Protein AF-A0A7C3G3E4-F1 (afdb_monomer_lite)

Foldseek 3Di:
DQQQLVVQLVVCVVPPVVCSNLSSLLRVLLVCLLAAVPLPVSLVVSCVPPNPVCSVVSSVSSLVSSLVSFLHYPFQQDFAQDGSDPQWDWDGGGGSVPIDTDGDPVVVVVVVVVVVVVVVVVD

Sequence (123 aa):
FYIGATSGNFFGSIIAPEHIPLFAALGFVSVVAATTNTPIASTIMAVELFGIDIAHYAALAAVISFLISGHRSIFSSQILAMRKSEMLSVKIGEEVEHINISLEEHEMDKIEKFRRKLHKKKK

Secondary structure (DSSP, 8-state):
-HHHHHHHHHHHHHH-GGGHHHHHHHHHHHHHHHHHT-HHHHHHHHHHHH-GGGHHHHHHHHHHHHHHHTT--S-TTPBP---S-TTEE--TTSBGGG---EE-HHHHHHHHHHHHHHHHT--

Radius of gyration: 18.12 Å; chains: 1; bounding box: 40×30×50 Å

pLDDT: mean 92.23, std 8.98, range [51.22, 98.56]

Organism: NCBI:txid202747

Structure (mmCIF, N/CA/C/O backbone):
data_AF-A0A7C3G3E4-F1
#
_entry.id   AF-A0A7C3G3E4-F1
#
loop_
_atom_site.group_PDB
_atom_site.id
_atom_site.type_symbol
_atom_site.label_atom_id
_atom_site.label_alt_id
_atom_site.label_comp_id
_atom_site.label_asym_id
_atom_site.label_entity_id
_atom_site.label_seq_id
_atom_site.pdbx_PDB_ins_code
_atom_site.Cartn_x
_atom_site.Cartn_y
_atom_site.Cartn_z
_atom_site.occupancy
_atom_site.B_iso_or_equiv
_atom_site.auth_seq_id
_atom_site.auth_comp_id
_atom_site.auth_asym_id
_atom_site.auth_atom_id
_atom_site.pdbx_PDB_model_num
ATOM 1 N N . PHE A 1 1 ? -0.815 8.825 -3.666 1.00 92.56 1 PHE A N 1
ATOM 2 C CA . PHE A 1 1 ? -0.109 8.676 -4.956 1.00 92.56 1 PHE A CA 1
ATOM 3 C C . PHE A 1 1 ? 1.381 8.970 -4.844 1.00 92.56 1 PHE A C 1
ATOM 5 O O . PHE A 1 1 ? 2.135 8.018 -4.711 1.00 92.56 1 PHE A O 1
ATOM 12 N N . TYR A 1 2 ? 1.810 10.240 -4.816 1.00 97.81 2 TYR A N 1
ATOM 13 C CA . TYR A 1 2 ? 3.234 10.620 -4.839 1.00 97.81 2 TYR A CA 1
ATOM 14 C C . TYR A 1 2 ? 4.083 9.929 -3.760 1.00 97.81 2 TYR A C 1
ATOM 16 O O . TYR A 1 2 ? 5.070 9.292 -4.093 1.00 97.81 2 TYR A O 1
ATOM 24 N N . ILE A 1 3 ? 3.644 9.960 -2.494 1.00 98.12 3 ILE A N 1
ATOM 25 C CA . ILE A 1 3 ? 4.345 9.319 -1.360 1.00 98.12 3 ILE A CA 1
ATOM 26 C C . ILE A 1 3 ? 4.581 7.818 -1.603 1.00 98.12 3 ILE A C 1
ATOM 28 O O . ILE A 1 3 ? 5.649 7.287 -1.305 1.00 98.12 3 ILE A O 1
ATOM 32 N N . GLY A 1 4 ? 3.586 7.127 -2.161 1.00 98.31 4 GLY A N 1
ATOM 33 C CA . GLY A 1 4 ? 3.705 5.712 -2.500 1.00 98.31 4 GLY A CA 1
ATOM 34 C C . GLY A 1 4 ? 4.672 5.479 -3.654 1.00 98.31 4 GLY A C 1
ATOM 35 O O . GLY A 1 4 ? 5.544 4.625 -3.560 1.00 98.31 4 GLY A O 1
ATOM 36 N N . ALA A 1 5 ? 4.567 6.275 -4.717 1.00 98.50 5 ALA A N 1
ATOM 37 C CA . ALA A 1 5 ? 5.444 6.143 -5.874 1.00 98.50 5 ALA A CA 1
ATOM 38 C C . ALA A 1 5 ? 6.916 6.406 -5.527 1.00 98.50 5 ALA A C 1
ATOM 40 O O . ALA A 1 5 ? 7.786 5.647 -5.942 1.00 98.50 5 ALA A O 1
ATOM 41 N N . THR A 1 6 ? 7.208 7.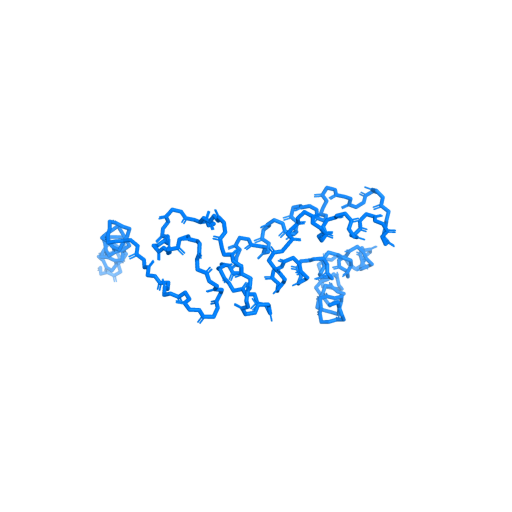439 -4.733 1.00 98.56 6 THR A N 1
ATOM 42 C CA . THR A 1 6 ? 8.585 7.786 -4.355 1.00 98.56 6 THR A CA 1
ATOM 43 C C . THR A 1 6 ? 9.200 6.781 -3.387 1.00 98.56 6 THR A C 1
ATOM 45 O O . THR A 1 6 ? 10.356 6.401 -3.566 1.00 98.56 6 THR A O 1
ATOM 48 N N . SER A 1 7 ? 8.438 6.299 -2.401 1.00 98.31 7 SER A N 1
ATOM 49 C CA . SER A 1 7 ? 8.903 5.236 -1.498 1.00 98.31 7 SER A CA 1
ATOM 50 C C . SER A 1 7 ? 9.123 3.913 -2.235 1.00 98.31 7 SER A C 1
ATOM 52 O O . SER A 1 7 ? 10.150 3.269 -2.031 1.00 98.31 7 SER A O 1
ATOM 54 N N . GLY A 1 8 ? 8.219 3.551 -3.150 1.00 98.38 8 GLY A N 1
ATOM 55 C CA . GLY A 1 8 ? 8.375 2.399 -4.035 1.00 98.38 8 GLY A CA 1
ATOM 56 C C . GLY A 1 8 ? 9.606 2.519 -4.934 1.00 98.38 8 GLY A C 1
ATOM 57 O O . GLY A 1 8 ? 10.420 1.605 -4.979 1.00 98.38 8 GLY A O 1
ATOM 58 N N . ASN A 1 9 ? 9.806 3.673 -5.573 1.00 98.44 9 ASN A N 1
ATOM 59 C CA . ASN A 1 9 ? 10.987 3.965 -6.389 1.00 98.44 9 ASN A CA 1
ATOM 60 C C . ASN A 1 9 ? 12.292 3.795 -5.595 1.00 98.44 9 ASN A C 1
ATOM 62 O O . ASN A 1 9 ? 13.219 3.131 -6.055 1.00 98.44 9 ASN A O 1
ATOM 66 N N . PHE A 1 10 ? 12.349 4.355 -4.383 1.00 98.44 10 PHE A N 1
ATOM 67 C CA . PHE A 1 10 ? 13.502 4.208 -3.498 1.00 98.44 10 PHE A CA 1
ATOM 68 C C . PHE A 1 10 ? 13.744 2.742 -3.118 1.00 98.44 10 PHE A C 1
ATOM 70 O O . PHE A 1 10 ? 14.864 2.254 -3.239 1.00 98.44 10 PHE A O 1
ATOM 77 N N . PHE A 1 11 ? 12.701 2.005 -2.738 1.00 98.00 11 PHE A N 1
ATOM 78 C CA . PHE A 1 11 ? 12.826 0.589 -2.396 1.00 98.00 11 PHE A CA 1
ATOM 79 C C . PHE A 1 11 ? 13.296 -0.258 -3.591 1.00 98.00 11 PHE A C 1
ATOM 81 O O . PHE A 1 11 ? 14.219 -1.063 -3.457 1.00 98.00 11 PHE A O 1
ATOM 88 N N . GLY A 1 12 ? 12.730 -0.013 -4.776 1.00 98.12 12 GLY A N 1
ATOM 89 C CA . GLY A 1 12 ? 13.147 -0.641 -6.029 1.00 98.12 12 GLY A CA 1
ATOM 90 C C . GLY A 1 12 ? 14.612 -0.365 -6.359 1.00 98.12 12 GLY A C 1
ATOM 91 O O . GLY A 1 12 ? 15.335 -1.292 -6.702 1.00 98.12 12 GLY A O 1
ATOM 92 N N . SER A 1 13 ? 15.095 0.866 -6.154 1.00 97.94 13 SER A N 1
ATOM 93 C CA . SER A 1 13 ? 16.502 1.212 -6.417 1.00 97.94 13 SER A CA 1
ATOM 94 C C . SER A 1 13 ? 17.517 0.456 -5.554 1.00 97.94 13 SER A C 1
ATOM 96 O O . SER A 1 13 ? 18.687 0.395 -5.921 1.00 97.94 13 SER A O 1
ATOM 98 N N . ILE A 1 14 ? 17.088 -0.121 -4.427 1.00 97.88 14 ILE A N 1
ATOM 99 C CA . ILE A 1 14 ? 17.958 -0.888 -3.529 1.00 97.88 14 ILE A CA 1
ATOM 100 C C . ILE A 1 14 ? 17.881 -2.386 -3.838 1.00 97.88 14 ILE A C 1
ATOM 102 O O . ILE A 1 14 ? 18.902 -3.067 -3.790 1.00 97.88 14 ILE A O 1
ATOM 106 N N . ILE A 1 15 ? 16.684 -2.910 -4.118 1.00 97.06 15 ILE A N 1
ATOM 107 C CA . ILE A 1 15 ? 16.447 -4.362 -4.171 1.00 97.06 15 ILE A CA 1
ATOM 108 C C . ILE A 1 15 ? 16.403 -4.912 -5.599 1.00 97.06 15 ILE A C 1
ATOM 110 O O . ILE A 1 15 ? 16.835 -6.040 -5.817 1.00 97.06 15 ILE A O 1
ATOM 114 N N . ALA A 1 16 ? 15.888 -4.139 -6.554 1.00 96.19 16 ALA A N 1
ATOM 115 C CA . ALA A 1 16 ? 15.747 -4.548 -7.951 1.00 96.19 16 ALA A CA 1
ATOM 116 C C . ALA A 1 16 ? 15.815 -3.312 -8.872 1.00 96.19 16 ALA A C 1
ATOM 118 O O . ALA A 1 16 ? 14.779 -2.836 -9.362 1.00 96.19 16 ALA A O 1
ATOM 119 N N . PRO A 1 17 ? 17.018 -2.734 -9.070 1.00 95.50 17 PRO A N 1
ATOM 120 C CA . PRO A 1 17 ? 17.208 -1.506 -9.846 1.00 95.50 17 PRO A CA 1
ATOM 121 C C . PRO A 1 17 ? 16.688 -1.589 -11.291 1.00 95.50 17 PRO A C 1
ATOM 123 O O . PRO A 1 17 ? 16.296 -0.583 -11.877 1.00 95.50 17 PRO A O 1
ATOM 126 N N . GLU A 1 18 ? 16.636 -2.786 -11.867 1.00 97.06 18 GLU A N 1
ATOM 127 C CA . GLU A 1 18 ? 16.097 -3.069 -13.198 1.00 97.06 18 GLU A CA 1
ATOM 128 C C . GLU A 1 18 ? 14.561 -2.969 -13.282 1.00 97.06 18 GLU A C 1
ATOM 130 O O . GLU A 1 18 ? 14.000 -2.864 -14.373 1.00 97.06 18 GLU A O 1
ATOM 135 N N . HIS A 1 19 ? 13.867 -2.950 -12.139 1.00 97.12 19 HIS A N 1
ATOM 136 C CA . HIS A 1 19 ? 12.404 -2.953 -12.044 1.00 97.12 19 HIS A CA 1
ATOM 137 C C . HIS A 1 19 ? 11.833 -1.726 -11.318 1.00 97.12 19 HIS A C 1
ATOM 139 O O . HIS A 1 19 ? 10.684 -1.737 -10.875 1.00 97.12 19 HIS A O 1
ATOM 145 N N . ILE A 1 20 ? 12.596 -0.635 -11.222 1.00 97.94 20 ILE A N 1
ATOM 146 C CA . ILE A 1 20 ? 12.196 0.591 -10.513 1.00 97.94 20 ILE A CA 1
ATOM 147 C C . ILE A 1 20 ? 10.769 1.082 -10.856 1.00 97.94 20 ILE A C 1
ATOM 149 O O . ILE A 1 20 ? 10.013 1.354 -9.916 1.00 97.94 20 ILE A O 1
ATOM 153 N N . PRO A 1 21 ? 10.335 1.158 -12.136 1.00 97.75 21 PRO A N 1
ATOM 154 C CA . PRO A 1 21 ? 8.980 1.610 -12.469 1.00 97.75 21 PRO A CA 1
ATOM 155 C C . PRO A 1 21 ? 7.877 0.721 -11.881 1.00 97.75 21 PRO A C 1
ATOM 157 O O . PRO A 1 21 ? 6.863 1.234 -11.406 1.00 97.75 21 PRO A O 1
ATOM 160 N N . LEU A 1 22 ? 8.093 -0.600 -11.851 1.00 98.00 22 LEU A N 1
ATOM 161 C CA . LEU A 1 22 ? 7.165 -1.546 -11.232 1.00 98.00 22 LEU A CA 1
ATOM 162 C C . LEU A 1 22 ? 7.051 -1.262 -9.733 1.00 98.00 22 LEU A C 1
ATOM 164 O O . LEU A 1 22 ? 5.947 -1.111 -9.220 1.00 98.00 22 LEU A O 1
ATOM 168 N N . PHE A 1 23 ? 8.175 -1.121 -9.029 1.00 98.31 23 PHE A N 1
ATOM 169 C CA . PHE A 1 23 ? 8.157 -0.828 -7.595 1.00 98.31 23 PHE A CA 1
ATOM 170 C C . PHE A 1 23 ? 7.508 0.522 -7.273 1.00 98.31 23 PHE A C 1
ATOM 172 O O . PHE A 1 23 ? 6.778 0.625 -6.286 1.00 98.31 23 PHE A O 1
ATOM 179 N N . ALA A 1 24 ? 7.700 1.540 -8.115 1.00 98.50 24 ALA A N 1
ATOM 180 C CA . ALA A 1 24 ? 6.995 2.812 -7.986 1.00 98.50 24 ALA A CA 1
ATOM 181 C C . ALA A 1 24 ? 5.470 2.638 -8.135 1.00 98.50 24 ALA A C 1
ATOM 183 O O . ALA A 1 24 ? 4.711 3.135 -7.300 1.00 98.50 24 ALA A O 1
ATOM 184 N N . ALA A 1 25 ? 5.008 1.880 -9.135 1.00 98.44 25 ALA A N 1
ATOM 185 C CA . ALA A 1 25 ? 3.588 1.568 -9.316 1.00 98.44 25 ALA A CA 1
ATOM 186 C C . ALA A 1 25 ? 3.010 0.770 -8.129 1.00 98.44 25 ALA A C 1
ATOM 188 O O . ALA A 1 25 ? 1.925 1.082 -7.630 1.00 98.44 25 ALA A O 1
ATOM 189 N N . LEU A 1 26 ? 3.759 -0.209 -7.609 1.00 98.44 26 LEU A N 1
ATOM 190 C CA . LEU A 1 26 ? 3.356 -0.999 -6.442 1.00 98.44 26 LEU A CA 1
ATOM 191 C C . LEU A 1 26 ? 3.287 -0.158 -5.161 1.00 98.44 26 LEU A C 1
ATOM 193 O O . LEU A 1 26 ? 2.346 -0.296 -4.377 1.00 98.44 26 LEU A O 1
ATOM 197 N N . GLY A 1 27 ? 4.236 0.754 -4.952 1.00 98.56 27 GLY A N 1
ATOM 198 C CA . GLY A 1 27 ? 4.191 1.696 -3.836 1.00 98.56 27 GLY A CA 1
ATOM 199 C C . GLY A 1 27 ? 3.007 2.660 -3.949 1.00 98.56 27 GLY A C 1
ATOM 200 O O . GLY A 1 27 ? 2.289 2.881 -2.970 1.00 98.56 27 GLY A O 1
ATOM 201 N N . PHE A 1 28 ? 2.744 3.182 -5.153 1.00 98.56 28 PHE A N 1
ATOM 202 C CA . PHE A 1 28 ? 1.569 4.005 -5.450 1.00 98.56 28 PHE A CA 1
ATOM 203 C C . PHE A 1 28 ? 0.272 3.293 -5.049 1.00 98.56 28 PHE A C 1
ATOM 205 O O . PHE A 1 28 ? -0.500 3.861 -4.275 1.00 98.56 28 PHE A O 1
ATOM 212 N N . VAL A 1 29 ? 0.044 2.063 -5.527 1.00 98.44 29 VAL A N 1
ATOM 213 C CA . VAL A 1 29 ? -1.218 1.343 -5.284 1.00 98.44 29 VAL A CA 1
ATOM 214 C C . VAL A 1 29 ? -1.352 0.912 -3.827 1.00 98.44 29 VAL A C 1
ATOM 216 O O . VAL A 1 29 ? -2.432 1.045 -3.256 1.00 98.44 29 VAL A O 1
ATOM 219 N N . SER A 1 30 ? -0.257 0.481 -3.194 1.00 98.56 30 SER A N 1
ATOM 220 C CA . SER A 1 30 ? -0.253 0.052 -1.790 1.00 98.56 30 SER A CA 1
ATOM 221 C C . SER A 1 30 ? -0.695 1.178 -0.866 1.00 98.56 30 SER A C 1
ATOM 223 O O . SER A 1 30 ? -1.621 1.008 -0.076 1.00 98.56 30 SER A O 1
ATOM 225 N N . VAL A 1 31 ? -0.078 2.359 -1.001 1.00 98.31 31 VAL A N 1
ATOM 226 C CA . VAL A 1 31 ? -0.413 3.505 -0.148 1.00 98.31 31 VAL A CA 1
ATOM 227 C C . VAL A 1 31 ? -1.863 3.924 -0.355 1.00 98.31 31 VAL A C 1
ATOM 229 O O . VAL A 1 31 ? -2.546 4.203 0.621 1.00 98.31 31 VAL A O 1
ATOM 232 N N . VAL A 1 32 ? -2.360 3.926 -1.593 1.00 98.31 32 VAL A N 1
ATOM 233 C CA . VAL A 1 32 ? -3.752 4.309 -1.875 1.00 98.31 32 VAL A CA 1
ATOM 234 C C . VAL A 1 32 ? -4.727 3.307 -1.275 1.00 98.31 32 VAL A C 1
ATOM 236 O O . VAL A 1 32 ? -5.653 3.716 -0.578 1.00 98.31 32 VAL A O 1
ATOM 239 N N . ALA A 1 33 ? -4.498 2.010 -1.477 1.00 98.25 33 ALA A N 1
ATOM 240 C CA . ALA A 1 33 ? -5.336 0.954 -0.920 1.00 98.25 33 ALA A CA 1
ATOM 241 C C . ALA A 1 33 ? -5.397 1.025 0.611 1.00 98.25 33 ALA A C 1
ATOM 243 O O . ALA A 1 33 ? -6.479 0.921 1.192 1.00 98.25 33 ALA A O 1
ATOM 244 N N . ALA A 1 34 ? -4.251 1.252 1.258 1.00 98.00 34 ALA A N 1
ATOM 245 C CA . ALA A 1 34 ? -4.152 1.369 2.706 1.00 98.00 34 ALA A CA 1
ATOM 246 C C . ALA A 1 34 ? -4.841 2.616 3.262 1.00 98.00 34 ALA A C 1
ATOM 248 O O . ALA A 1 34 ? -5.562 2.500 4.251 1.00 98.00 34 ALA A O 1
ATOM 249 N N . THR A 1 35 ? -4.615 3.792 2.666 1.00 97.62 35 THR A N 1
ATOM 250 C CA . THR A 1 35 ? -5.115 5.065 3.208 1.00 97.62 35 THR A CA 1
ATOM 251 C C . THR A 1 35 ? -6.584 5.299 2.904 1.00 97.62 35 THR A C 1
ATOM 253 O O . THR A 1 35 ? -7.268 5.923 3.702 1.00 97.62 35 THR A O 1
ATOM 256 N N . THR A 1 36 ? -7.078 4.815 1.766 1.00 97.25 36 THR A N 1
ATOM 257 C CA . THR A 1 36 ? -8.493 4.948 1.385 1.00 97.25 36 THR A CA 1
ATOM 258 C C . THR A 1 36 ? -9.336 3.769 1.837 1.00 97.25 36 THR A C 1
ATOM 260 O O . THR A 1 36 ? -10.558 3.835 1.767 1.00 97.25 36 THR A O 1
ATOM 263 N N . ASN A 1 37 ? -8.694 2.680 2.270 1.00 96.69 37 ASN A N 1
ATOM 264 C CA . ASN A 1 37 ? -9.366 1.449 2.648 1.00 96.69 37 ASN A CA 1
ATOM 265 C C . ASN A 1 37 ? -10.176 0.827 1.478 1.00 96.69 37 ASN A C 1
ATOM 267 O O . ASN A 1 37 ? -11.255 0.273 1.688 1.00 96.69 37 ASN A O 1
ATOM 271 N N . THR A 1 38 ? -9.662 0.927 0.238 1.00 96.94 38 THR A N 1
ATOM 272 C CA . THR A 1 38 ? -10.326 0.454 -1.002 1.00 96.94 38 THR A CA 1
ATOM 273 C C . THR A 1 38 ? -9.420 -0.429 -1.892 1.00 96.94 38 THR A C 1
ATOM 275 O O . THR A 1 38 ? -9.014 -0.033 -2.987 1.00 96.94 38 THR A O 1
ATOM 278 N N . PRO A 1 39 ? -9.081 -1.664 -1.480 1.00 97.50 39 PRO A N 1
ATOM 279 C CA . PRO A 1 39 ? -8.107 -2.497 -2.196 1.00 97.50 39 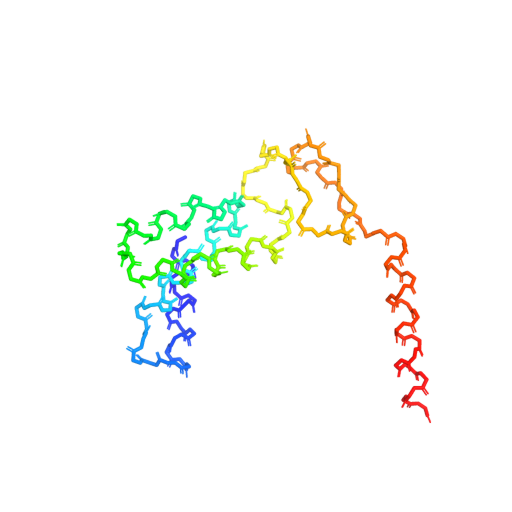PRO A CA 1
ATOM 280 C C . PRO A 1 39 ? -8.569 -2.892 -3.607 1.00 97.50 39 PRO A C 1
ATOM 282 O O . PRO A 1 39 ? -7.757 -2.912 -4.530 1.00 97.50 39 PRO A O 1
ATOM 285 N N . ILE A 1 40 ? -9.869 -3.145 -3.803 1.00 97.88 40 ILE A N 1
ATOM 286 C CA . ILE A 1 40 ? -10.435 -3.516 -5.112 1.00 97.88 40 ILE A CA 1
ATOM 287 C C . ILE A 1 40 ? -10.344 -2.337 -6.085 1.00 97.88 40 ILE A C 1
ATOM 289 O O . ILE A 1 40 ? -9.755 -2.468 -7.154 1.00 97.88 40 ILE A O 1
ATOM 293 N N . ALA A 1 41 ? -10.861 -1.169 -5.687 1.00 98.19 41 ALA A N 1
ATOM 294 C CA . ALA A 1 41 ? -10.803 0.038 -6.509 1.00 98.19 41 ALA A CA 1
ATOM 295 C C . ALA A 1 41 ? -9.353 0.439 -6.818 1.00 98.19 41 ALA A C 1
ATOM 297 O O . ALA A 1 41 ? -9.031 0.769 -7.954 1.00 98.19 41 ALA A O 1
ATOM 298 N N . SER A 1 42 ? -8.456 0.325 -5.834 1.00 98.31 42 SER A N 1
ATOM 299 C CA . SER A 1 42 ? -7.033 0.616 -6.027 1.00 98.31 42 SER A CA 1
ATOM 300 C C . SER A 1 42 ? -6.368 -0.332 -7.028 1.00 98.31 42 SER A C 1
ATOM 302 O O . SER A 1 42 ? -5.543 0.107 -7.825 1.00 98.31 42 SER A O 1
ATOM 304 N N . THR A 1 43 ? -6.744 -1.612 -7.025 1.00 98.38 43 THR A N 1
ATOM 305 C CA . THR A 1 43 ? -6.242 -2.599 -7.992 1.00 98.38 43 THR A CA 1
ATOM 306 C C . THR A 1 43 ? -6.716 -2.278 -9.407 1.00 98.38 43 THR A C 1
ATOM 308 O O . THR A 1 43 ? -5.899 -2.261 -10.322 1.00 98.38 43 THR A O 1
ATOM 311 N N . ILE A 1 44 ? -8.007 -1.977 -9.585 1.00 98.44 44 ILE A N 1
ATOM 312 C CA . ILE A 1 44 ? -8.571 -1.592 -10.890 1.00 98.44 44 ILE A CA 1
ATOM 313 C C . ILE A 1 44 ? -7.868 -0.337 -11.413 1.00 98.44 44 ILE A C 1
ATOM 315 O O . ILE A 1 44 ? -7.348 -0.345 -12.523 1.00 98.44 44 ILE A O 1
ATOM 319 N N . MET A 1 45 ? -7.741 0.690 -10.571 1.00 98.31 45 MET A N 1
ATOM 320 C CA . MET A 1 45 ? -7.011 1.914 -10.901 1.00 98.31 45 MET A CA 1
ATOM 321 C C . MET A 1 45 ? -5.559 1.626 -11.321 1.00 98.31 45 MET A C 1
ATOM 323 O O . MET A 1 45 ? -5.061 2.226 -12.268 1.00 98.31 45 MET A O 1
ATOM 327 N N . ALA A 1 46 ? -4.852 0.713 -10.647 1.00 98.31 46 ALA A N 1
ATOM 328 C CA . ALA A 1 46 ? -3.488 0.355 -11.037 1.00 98.31 46 ALA A CA 1
ATOM 329 C C . ALA A 1 46 ? -3.434 -0.312 -12.421 1.00 98.31 46 ALA A C 1
ATOM 331 O O . ALA A 1 46 ? -2.536 -0.010 -13.202 1.00 98.31 46 ALA A O 1
ATOM 332 N N . VAL A 1 47 ? -4.402 -1.176 -12.736 1.00 98.19 47 VAL A N 1
ATOM 333 C CA . VAL A 1 47 ? -4.519 -1.809 -14.059 1.00 98.19 47 VAL A CA 1
ATOM 334 C C . VAL A 1 47 ? -4.802 -0.775 -15.147 1.00 98.19 47 VAL A C 1
ATOM 336 O O . VAL A 1 47 ? -4.186 -0.830 -16.208 1.00 98.19 47 VAL A O 1
ATOM 339 N N . GLU A 1 48 ? -5.681 0.191 -14.884 1.00 98.50 48 GLU A N 1
ATOM 340 C CA . GLU A 1 48 ? -5.998 1.267 -15.830 1.00 98.50 48 GLU A CA 1
ATOM 341 C C . GLU A 1 48 ? -4.797 2.188 -16.096 1.00 98.50 48 GLU A C 1
ATOM 343 O O . GLU A 1 48 ? -4.597 2.625 -17.227 1.00 98.50 48 GLU A O 1
ATOM 348 N N . LEU A 1 49 ? -3.983 2.472 -15.073 1.00 98.12 49 LEU A N 1
ATOM 349 C CA . LEU A 1 49 ? -2.852 3.400 -15.183 1.00 98.12 49 LEU A CA 1
ATOM 350 C C . LEU A 1 49 ? -1.561 2.757 -15.703 1.00 98.12 49 LEU A C 1
ATOM 352 O O . LEU A 1 49 ? -0.787 3.421 -16.390 1.00 98.12 49 LEU A O 1
ATOM 356 N N . PHE A 1 50 ? -1.297 1.501 -15.344 1.00 97.56 50 PHE A N 1
ATOM 357 C CA . PHE A 1 50 ? 0.001 0.853 -15.574 1.00 97.56 50 PHE A CA 1
ATOM 358 C C . PHE A 1 50 ? -0.089 -0.426 -16.417 1.00 97.56 50 PHE A C 1
ATOM 360 O O . PHE A 1 50 ? 0.943 -1.017 -16.729 1.00 97.56 50 PHE A O 1
ATOM 367 N N . GLY A 1 51 ? -1.296 -0.841 -16.807 1.00 97.75 51 GLY A N 1
ATOM 368 C CA . GLY A 1 51 ? -1.537 -2.012 -17.644 1.00 97.75 51 GLY A CA 1
ATOM 369 C C . GLY A 1 51 ? -1.849 -3.293 -16.865 1.00 97.75 51 GLY A C 1
ATOM 370 O O . GLY A 1 51 ? -1.607 -3.421 -15.662 1.00 97.75 51 GLY A O 1
ATOM 371 N N . ILE A 1 52 ? -2.401 -4.275 -17.584 1.00 98.00 52 ILE A N 1
ATOM 372 C CA . ILE A 1 52 ? -2.855 -5.555 -17.019 1.00 98.00 52 ILE A CA 1
ATOM 373 C C . ILE A 1 52 ? -1.702 -6.443 -16.535 1.00 98.00 52 ILE A C 1
ATOM 375 O O . ILE A 1 52 ? -1.886 -7.227 -15.607 1.00 98.00 52 ILE A O 1
ATOM 379 N N . ASP A 1 53 ? -0.502 -6.277 -17.094 1.00 97.62 53 ASP A N 1
ATOM 380 C CA . ASP A 1 53 ? 0.661 -7.111 -16.773 1.00 97.62 53 ASP A CA 1
ATOM 381 C C . ASP A 1 53 ? 1.072 -7.011 -15.298 1.00 97.62 53 ASP A C 1
ATOM 383 O O . ASP A 1 53 ? 1.632 -7.951 -14.739 1.00 97.62 53 ASP A O 1
ATOM 387 N N . ILE A 1 54 ? 0.758 -5.899 -14.621 1.00 97.06 54 ILE A N 1
ATOM 388 C CA . ILE A 1 54 ? 1.063 -5.730 -13.195 1.00 97.06 54 ILE A CA 1
ATOM 389 C C . ILE A 1 54 ? -0.094 -6.127 -12.269 1.00 97.06 54 ILE A C 1
ATOM 391 O O . ILE A 1 54 ? 0.083 -6.114 -11.049 1.00 97.06 54 ILE A O 1
ATOM 395 N N . ALA A 1 55 ? -1.262 -6.497 -12.808 1.00 97.62 55 ALA A N 1
ATOM 396 C CA . ALA A 1 55 ? -2.512 -6.648 -12.059 1.00 97.62 55 ALA A CA 1
ATOM 397 C C . ALA A 1 55 ? -2.376 -7.564 -10.839 1.00 97.62 55 ALA A C 1
ATOM 399 O O . ALA A 1 55 ? -2.787 -7.205 -9.738 1.00 97.62 55 ALA A O 1
ATOM 400 N N . HIS A 1 56 ? -1.738 -8.721 -11.010 1.00 97.81 56 HIS A N 1
ATOM 401 C CA . HIS A 1 56 ? -1.510 -9.675 -9.926 1.00 97.81 56 HIS A CA 1
ATOM 402 C C . HIS A 1 56 ? -0.615 -9.127 -8.803 1.00 97.81 56 HIS A C 1
ATOM 404 O O . HIS A 1 56 ? -0.880 -9.378 -7.628 1.00 97.81 56 HIS A O 1
ATOM 410 N N . TYR A 1 57 ? 0.398 -8.320 -9.132 1.00 97.94 57 TYR A N 1
ATOM 411 C CA . TYR A 1 57 ? 1.289 -7.722 -8.142 1.00 97.94 57 TYR A CA 1
ATOM 412 C C . TYR A 1 57 ? 0.578 -6.574 -7.429 1.00 97.94 57 TYR A C 1
ATOM 414 O O . TYR A 1 57 ? 0.639 -6.477 -6.206 1.00 97.94 57 TYR A O 1
ATOM 422 N N . ALA A 1 58 ? -0.150 -5.746 -8.184 1.00 98.31 58 ALA A N 1
ATOM 423 C CA . ALA A 1 58 ? -0.944 -4.653 -7.645 1.00 98.31 58 ALA A CA 1
ATOM 424 C C . ALA A 1 58 ? -2.043 -5.159 -6.700 1.00 98.31 58 ALA A C 1
ATOM 426 O O . ALA A 1 58 ? -2.196 -4.608 -5.613 1.00 98.31 58 ALA A O 1
ATOM 427 N N . ALA A 1 59 ? -2.746 -6.236 -7.064 1.00 98.56 59 ALA A N 1
ATOM 428 C CA . ALA A 1 59 ? -3.780 -6.851 -6.236 1.00 98.56 59 ALA A CA 1
ATOM 429 C C . ALA A 1 59 ? -3.220 -7.347 -4.898 1.00 98.56 59 ALA A C 1
ATOM 431 O O . ALA A 1 59 ? -3.756 -7.024 -3.837 1.00 98.56 59 ALA A O 1
ATOM 432 N N . LEU A 1 60 ? -2.108 -8.088 -4.934 1.00 98.56 60 LEU A N 1
ATOM 433 C CA . LEU A 1 60 ? -1.453 -8.580 -3.722 1.00 98.56 60 LEU A CA 1
ATOM 434 C C . LEU A 1 60 ? -0.964 -7.427 -2.844 1.00 98.56 60 LEU A C 1
ATOM 436 O O . LEU A 1 60 ? -1.244 -7.404 -1.646 1.00 98.56 60 LEU A O 1
ATOM 440 N N . ALA A 1 61 ? -0.285 -6.447 -3.437 1.00 98.38 61 ALA A N 1
ATOM 441 C CA . ALA A 1 61 ? 0.227 -5.289 -2.718 1.00 98.38 61 ALA A CA 1
ATOM 442 C C . ALA A 1 61 ? -0.911 -4.472 -2.076 1.00 98.38 61 ALA A C 1
ATOM 444 O O . ALA A 1 61 ? -0.840 -4.130 -0.893 1.00 98.38 61 ALA A O 1
ATOM 445 N N . A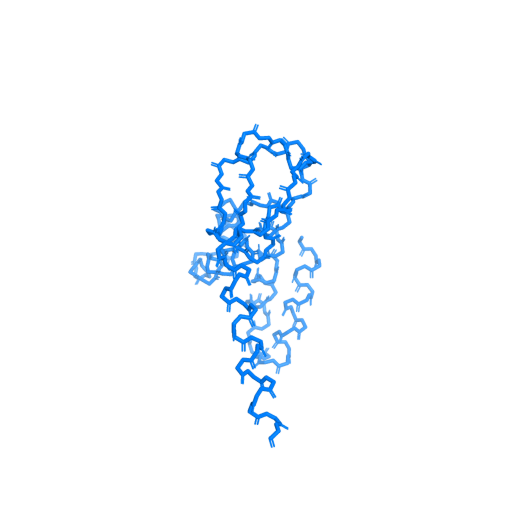LA A 1 62 ? -2.004 -4.243 -2.812 1.00 98.38 62 ALA A N 1
ATOM 446 C CA . ALA A 1 62 ? -3.191 -3.550 -2.327 1.00 98.38 62 ALA A CA 1
ATOM 447 C C . ALA A 1 62 ? -3.852 -4.284 -1.153 1.00 98.38 62 ALA A C 1
ATOM 449 O O . ALA A 1 62 ? -4.148 -3.658 -0.137 1.00 98.38 62 ALA A O 1
ATOM 450 N N . VAL A 1 63 ? -4.057 -5.602 -1.263 1.00 98.00 63 VAL A N 1
ATOM 451 C CA . VAL A 1 63 ? -4.683 -6.413 -0.206 1.00 98.00 63 VAL A CA 1
ATOM 452 C C . VAL A 1 63 ? -3.805 -6.465 1.040 1.00 98.00 63 VAL A C 1
ATOM 454 O O . VAL A 1 63 ? -4.300 -6.219 2.138 1.00 98.00 63 VAL A O 1
ATOM 457 N N . ILE A 1 64 ? -2.503 -6.724 0.895 1.00 98.06 64 ILE A N 1
ATOM 458 C CA . ILE A 1 64 ? -1.573 -6.767 2.032 1.00 98.06 64 ILE A CA 1
ATOM 459 C C . ILE A 1 64 ? -1.553 -5.412 2.745 1.00 98.06 64 ILE A C 1
ATOM 461 O O . ILE A 1 64 ? -1.699 -5.351 3.966 1.00 98.06 64 ILE A O 1
ATOM 465 N N . SER A 1 65 ? -1.434 -4.315 1.994 1.00 97.94 65 SER A N 1
ATOM 466 C CA . SER A 1 65 ? -1.406 -2.970 2.572 1.00 97.94 65 SER A CA 1
ATOM 467 C C . SER A 1 65 ? -2.733 -2.605 3.250 1.00 97.94 65 SER A C 1
ATOM 469 O O . SER A 1 65 ? -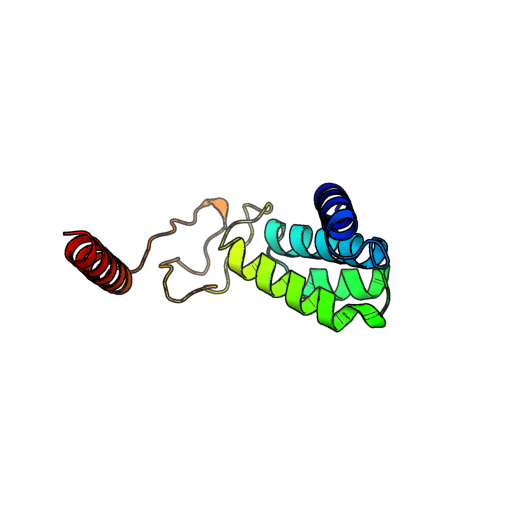2.734 -2.072 4.361 1.00 97.94 65 SER A O 1
ATOM 471 N N . PHE A 1 66 ? -3.865 -2.976 2.642 1.00 96.81 66 PHE A N 1
ATOM 472 C CA . PHE A 1 66 ? -5.195 -2.850 3.239 1.00 96.81 66 PHE A CA 1
ATOM 473 C C . PHE A 1 66 ? -5.315 -3.621 4.557 1.00 96.81 66 PHE A C 1
ATOM 475 O O . PHE A 1 66 ? -5.872 -3.089 5.513 1.00 96.81 66 PHE A O 1
ATOM 482 N N . LEU A 1 67 ? -4.810 -4.852 4.649 1.00 95.81 67 LEU A N 1
ATOM 483 C CA . LEU A 1 67 ? -4.872 -5.621 5.895 1.00 95.81 67 LEU A CA 1
ATOM 484 C C . LEU A 1 67 ? -4.007 -4.979 6.989 1.00 95.81 67 LEU A C 1
ATOM 486 O O . LEU A 1 67 ? -4.469 -4.817 8.119 1.00 95.81 67 LEU A O 1
ATOM 490 N N . ILE A 1 68 ? -2.790 -4.545 6.644 1.00 95.19 68 ILE A N 1
ATOM 491 C CA . ILE A 1 68 ? -1.841 -3.922 7.582 1.00 95.19 68 ILE A CA 1
ATOM 492 C C . ILE A 1 68 ? -2.343 -2.564 8.095 1.00 95.19 68 ILE A C 1
ATOM 494 O O . ILE A 1 68 ? -2.114 -2.222 9.258 1.00 95.19 68 ILE A O 1
ATOM 498 N N . SER A 1 69 ? -3.039 -1.775 7.268 1.00 93.56 69 SER A N 1
ATOM 499 C CA . SER A 1 69 ? -3.541 -0.465 7.700 1.00 93.56 69 SER A CA 1
ATOM 500 C C . SER A 1 69 ? -4.605 -0.564 8.801 1.00 93.56 69 SER A C 1
ATOM 502 O O . SER A 1 69 ? -4.789 0.403 9.553 1.00 93.56 69 SER A O 1
ATOM 504 N N . GLY A 1 70 ? -5.232 -1.737 8.966 1.00 90.88 70 GLY A N 1
ATOM 505 C CA . GLY A 1 70 ? -6.324 -1.953 9.912 1.00 90.88 70 GLY A CA 1
ATOM 506 C C . GLY A 1 70 ? -7.534 -1.108 9.526 1.00 90.88 70 GLY A C 1
ATOM 507 O O . GLY A 1 70 ? -7.727 -0.786 8.362 1.00 90.88 70 GLY A O 1
ATOM 508 N N . HIS A 1 71 ? -8.358 -0.692 10.476 1.00 92.81 71 HIS A N 1
ATOM 509 C CA . HIS A 1 71 ? -9.573 0.076 10.173 1.00 92.81 71 HIS A CA 1
ATOM 510 C C . HIS A 1 71 ? -9.361 1.590 10.018 1.00 92.81 71 HIS A C 1
ATOM 512 O O . HIS A 1 71 ? -10.298 2.364 10.171 1.00 92.81 71 HIS A O 1
ATOM 518 N N . ARG A 1 72 ? -8.138 2.023 9.697 1.00 91.12 72 ARG A N 1
ATOM 519 C CA . ARG A 1 72 ? -7.823 3.435 9.445 1.00 91.12 72 ARG A CA 1
ATOM 520 C C . ARG A 1 72 ? -8.136 3.809 8.000 1.00 91.12 72 ARG A C 1
ATOM 522 O O . ARG A 1 72 ? -7.864 3.035 7.084 1.00 91.12 72 ARG A O 1
ATOM 529 N N . SER A 1 73 ? -8.656 5.017 7.815 1.00 95.50 73 SER A N 1
ATOM 530 C CA . SER A 1 73 ? -8.937 5.607 6.509 1.00 95.50 73 SER A CA 1
ATOM 531 C C . SER A 1 73 ? -8.798 7.126 6.576 1.00 95.50 73 SER A C 1
ATOM 533 O O . SER A 1 73 ? -8.965 7.716 7.640 1.00 95.50 73 SER A O 1
ATOM 535 N N . ILE A 1 74 ? -8.507 7.761 5.442 1.00 96.69 74 ILE A N 1
ATOM 536 C CA . ILE A 1 74 ? -8.571 9.224 5.287 1.00 96.69 74 ILE A CA 1
ATOM 537 C C . ILE A 1 74 ? -10.016 9.730 5.207 1.00 96.69 74 ILE A C 1
ATOM 539 O O . ILE A 1 74 ? -10.257 10.925 5.342 1.00 96.69 74 ILE A O 1
ATOM 543 N N . PHE A 1 75 ? -10.968 8.828 4.967 1.00 96.25 75 PHE A N 1
ATOM 544 C CA . PHE A 1 75 ? -12.392 9.123 4.943 1.00 96.25 75 PHE A CA 1
ATOM 545 C C . PHE A 1 75 ? -12.979 8.826 6.322 1.00 96.25 75 PHE A C 1
ATOM 547 O O . PHE A 1 75 ? -13.289 7.676 6.629 1.00 96.25 75 PHE A O 1
ATOM 554 N N . SER A 1 76 ? -13.105 9.857 7.159 1.00 94.50 76 SER A N 1
ATOM 555 C CA . SER A 1 76 ? -13.577 9.703 8.541 1.00 94.50 76 SER A CA 1
ATOM 556 C C . SER A 1 76 ? -15.011 9.161 8.611 1.00 94.50 76 SER A C 1
ATOM 558 O O . SER A 1 76 ? -15.283 8.275 9.415 1.00 94.50 76 SER A O 1
ATOM 560 N N . SER A 1 77 ? -15.870 9.571 7.673 1.00 96.38 77 SER A N 1
ATOM 561 C CA . SER A 1 77 ? -17.258 9.109 7.534 1.00 96.38 77 SER A CA 1
ATOM 562 C C . SER A 1 77 ? -17.425 7.760 6.823 1.00 96.38 77 SER A C 1
ATOM 564 O O . SER A 1 77 ? -18.543 7.320 6.553 1.00 96.38 77 SER A O 1
ATOM 566 N N . GLN A 1 78 ? -16.331 7.075 6.473 1.00 97.19 78 GLN A N 1
ATOM 567 C CA . GLN A 1 78 ? -16.430 5.754 5.862 1.00 97.19 78 GLN A CA 1
ATOM 568 C C . GLN A 1 78 ? -17.062 4.771 6.850 1.00 97.19 78 GLN A C 1
ATOM 570 O O . GLN A 1 78 ? -16.534 4.554 7.935 1.00 97.19 78 GLN A O 1
ATOM 575 N N . ILE A 1 79 ? -18.154 4.121 6.450 1.00 95.94 79 ILE A N 1
ATOM 576 C CA . ILE A 1 79 ? -18.813 3.102 7.271 1.00 95.94 79 ILE A CA 1
ATOM 577 C C . ILE A 1 79 ? -18.049 1.783 7.156 1.00 95.94 79 ILE A C 1
ATOM 579 O O . ILE A 1 79 ? -17.809 1.271 6.056 1.00 95.94 79 ILE A O 1
ATOM 583 N N . LEU A 1 80 ? -17.689 1.193 8.295 1.00 93.50 80 LEU A N 1
ATOM 584 C CA . LEU A 1 80 ? -17.082 -0.130 8.311 1.00 93.50 80 LEU A CA 1
ATOM 585 C C . LEU A 1 80 ? -18.102 -1.230 8.041 1.00 93.50 80 LEU A C 1
ATOM 587 O O . LEU A 1 80 ? -19.032 -1.424 8.818 1.00 93.50 80 LEU A O 1
ATOM 591 N N . ALA A 1 81 ? -17.854 -2.026 7.002 1.00 91.94 81 ALA A N 1
ATOM 592 C CA . ALA A 1 81 ? -18.687 -3.177 6.652 1.00 91.94 81 ALA A CA 1
ATOM 593 C C . ALA A 1 81 ? -18.128 -4.530 7.136 1.00 91.94 81 ALA A C 1
ATOM 595 O O . ALA A 1 81 ? -18.866 -5.508 7.196 1.00 91.94 81 ALA A O 1
ATOM 596 N N . MET A 1 82 ? -16.832 -4.618 7.465 1.00 90.94 82 MET A N 1
ATOM 597 C CA . MET A 1 8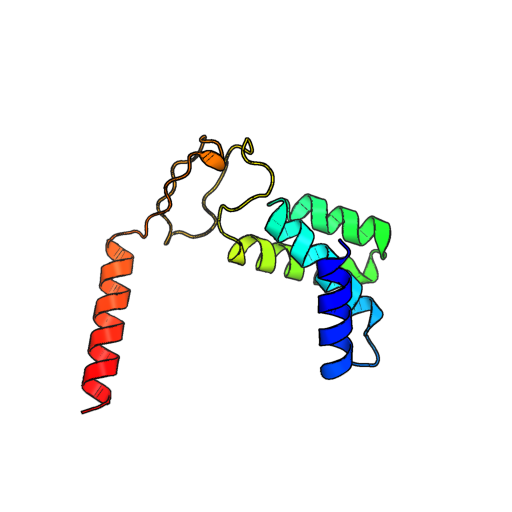2 ? -16.196 -5.887 7.843 1.00 90.94 82 MET A CA 1
ATOM 598 C C . MET A 1 82 ? -15.011 -5.722 8.801 1.00 90.94 82 MET A C 1
ATOM 600 O O . MET A 1 82 ? -14.343 -4.684 8.842 1.00 90.94 82 MET A O 1
ATOM 604 N N . ARG A 1 83 ? -14.703 -6.796 9.535 1.00 90.81 83 ARG A N 1
ATOM 605 C CA . ARG A 1 83 ? -13.458 -6.941 10.299 1.00 90.81 83 ARG A CA 1
ATOM 606 C C . ARG A 1 83 ? -12.349 -7.468 9.383 1.00 90.81 83 ARG A C 1
ATOM 608 O O . ARG A 1 83 ? -12.576 -8.392 8.614 1.00 90.81 83 ARG A O 1
ATOM 615 N N . LYS A 1 84 ? -11.154 -6.873 9.468 1.00 90.75 84 LYS A N 1
ATOM 616 C CA . LYS A 1 84 ? -9.971 -7.289 8.687 1.00 90.75 84 LYS A CA 1
ATOM 617 C C . LYS A 1 84 ? -9.162 -8.411 9.345 1.00 90.75 84 LYS A C 1
ATOM 619 O O . LYS A 1 84 ? -8.333 -9.030 8.691 1.00 90.75 84 LYS A O 1
ATOM 624 N N . SER A 1 85 ? -9.363 -8.628 10.641 1.00 88.81 85 SER A N 1
ATOM 625 C CA . SER A 1 85 ? -8.702 -9.658 11.440 1.00 88.81 85 SER A CA 1
ATOM 626 C C . SER A 1 85 ? -9.632 -10.067 12.575 1.00 88.81 85 SER A C 1
ATOM 628 O O . SER A 1 85 ? -10.297 -9.205 13.152 1.00 88.81 85 SER A O 1
ATOM 630 N N . GLU A 1 86 ? -9.658 -11.358 12.899 1.00 85.31 86 GLU A N 1
ATOM 631 C CA . GLU A 1 86 ? -10.415 -11.900 14.036 1.00 85.31 86 GLU A CA 1
ATOM 632 C C . GLU A 1 86 ? -9.873 -11.400 15.379 1.00 85.31 86 GLU A C 1
ATOM 634 O O . GLU A 1 86 ? -10.614 -11.288 16.342 1.00 85.31 86 GLU A O 1
ATOM 639 N N . MET A 1 87 ? -8.597 -11.008 15.433 1.00 83.00 87 MET A N 1
ATOM 640 C CA . MET A 1 87 ? -7.966 -10.501 16.655 1.00 83.00 87 MET A CA 1
ATOM 641 C C . MET A 1 87 ? -8.508 -9.126 17.092 1.00 83.00 87 MET A C 1
ATOM 643 O O . MET A 1 87 ? -8.262 -8.692 18.218 1.00 83.00 87 MET A O 1
ATOM 647 N N . LEU A 1 88 ? -9.201 -8.414 16.197 1.00 86.00 88 LEU A N 1
ATOM 648 C CA . LEU A 1 88 ? -9.708 -7.067 16.437 1.00 86.00 88 LEU A CA 1
ATOM 649 C C . LEU A 1 88 ? -11.200 -7.105 16.782 1.00 86.00 88 LEU A C 1
ATOM 651 O O . LEU A 1 88 ? -12.040 -7.471 15.954 1.00 86.00 88 LEU A O 1
ATOM 655 N N . SER A 1 89 ? -11.531 -6.624 17.976 1.00 85.81 89 SER A N 1
ATOM 656 C CA . SER A 1 89 ? -12.895 -6.293 18.362 1.00 85.81 89 SER A CA 1
ATOM 657 C C . SER A 1 89 ? -13.218 -4.888 17.859 1.00 85.81 89 SER A C 1
ATOM 659 O O . SER A 1 89 ? -12.648 -3.891 18.307 1.00 85.81 89 SER A O 1
ATOM 661 N N . VAL A 1 90 ? -14.087 -4.831 16.850 1.00 90.25 90 VAL A N 1
ATOM 662 C CA . VAL A 1 90 ? -14.523 -3.602 16.182 1.00 90.25 90 VAL A CA 1
ATOM 663 C C . VAL A 1 90 ? -16.015 -3.711 15.899 1.00 90.25 90 VAL A C 1
ATOM 665 O O . VAL A 1 90 ? -16.483 -4.734 15.387 1.00 90.25 90 VAL A O 1
ATOM 668 N N . LYS A 1 91 ? -16.760 -2.648 16.203 1.00 89.44 91 LYS A N 1
ATOM 669 C CA . LYS A 1 91 ? -18.187 -2.555 15.898 1.00 89.44 91 LYS A CA 1
ATOM 670 C C . LYS A 1 91 ? -18.384 -2.207 14.420 1.00 89.44 91 LYS A C 1
ATOM 672 O O . LYS A 1 91 ? -17.883 -1.202 13.928 1.00 89.44 91 LYS A O 1
ATOM 677 N N . ILE A 1 92 ? -19.084 -3.080 13.702 1.00 92.25 92 ILE A N 1
ATOM 678 C CA . ILE A 1 92 ? -19.436 -2.887 12.288 1.00 92.25 92 ILE A CA 1
ATOM 679 C C . ILE A 1 92 ? -20.622 -1.916 12.202 1.00 92.25 92 ILE A C 1
ATOM 681 O O . ILE A 1 92 ? -21.480 -1.909 13.084 1.00 92.25 92 ILE A O 1
ATOM 685 N N . GLY A 1 93 ? -20.677 -1.120 11.133 1.00 92.19 93 GLY A N 1
ATOM 686 C CA . GLY A 1 93 ? -21.755 -0.163 10.876 1.00 92.19 93 GLY A CA 1
ATOM 687 C C . GLY A 1 93 ? -21.522 1.233 11.453 1.00 92.19 93 GLY A C 1
ATOM 688 O O . GLY A 1 93 ? -22.369 2.099 11.262 1.00 92.19 93 GLY A O 1
ATOM 689 N N . GLU A 1 94 ? -20.390 1.466 12.118 1.00 92.44 94 GLU A N 1
ATOM 690 C CA . GLU A 1 94 ? -19.967 2.799 12.557 1.00 92.44 94 GLU A CA 1
ATOM 691 C C . GLU A 1 94 ? -18.985 3.431 11.564 1.00 92.44 94 GLU A C 1
ATOM 693 O O . GLU A 1 94 ? -18.305 2.739 10.794 1.00 92.44 94 GLU A O 1
ATOM 698 N N . GLU A 1 95 ? -18.945 4.762 11.579 1.00 94.62 95 GLU A N 1
ATOM 699 C CA . GLU A 1 95 ? -17.982 5.559 10.828 1.00 94.62 95 GLU A CA 1
ATOM 700 C C . GLU A 1 95 ? -16.571 5.386 11.388 1.00 94.62 95 GLU A C 1
ATOM 702 O O . GLU A 1 95 ? -16.389 5.206 12.596 1.00 94.62 95 GLU A O 1
ATOM 707 N N . VAL A 1 96 ? -15.566 5.489 10.515 1.00 92.69 96 VAL A N 1
ATOM 708 C CA . VAL A 1 96 ? -14.157 5.322 10.883 1.00 92.69 96 VAL A CA 1
ATOM 709 C C . VAL A 1 96 ? -13.721 6.245 12.022 1.00 92.69 96 VAL A C 1
ATOM 711 O O . VAL A 1 96 ? -12.925 5.841 12.868 1.00 92.69 96 VAL A O 1
ATOM 714 N N . GLU A 1 97 ? -14.277 7.452 12.086 1.00 91.25 97 GLU A N 1
ATOM 715 C CA . GLU A 1 97 ? -13.999 8.440 13.131 1.00 91.25 97 GLU A CA 1
ATOM 716 C C . GLU A 1 97 ? -14.334 7.965 14.552 1.00 91.25 97 GLU A C 1
ATOM 718 O O . GLU A 1 97 ? -13.654 8.335 15.508 1.00 91.25 97 GLU A O 1
ATOM 723 N N . HIS A 1 98 ? -15.368 7.135 14.700 1.00 89.44 98 HIS A N 1
ATOM 724 C CA . HIS A 1 98 ? -15.906 6.726 15.999 1.00 89.44 98 HIS A CA 1
ATOM 725 C C . HIS A 1 98 ? -15.502 5.308 16.413 1.00 89.44 98 HIS A C 1
ATOM 727 O O . HIS A 1 98 ? -15.948 4.811 17.449 1.00 89.44 98 HIS A O 1
ATOM 733 N N . ILE A 1 99 ? -14.631 4.651 15.642 1.00 87.56 99 ILE A N 1
ATOM 734 C CA . ILE A 1 99 ? -14.219 3.283 15.946 1.00 87.56 99 ILE A CA 1
ATOM 735 C C . ILE A 1 99 ? -13.355 3.242 17.207 1.00 87.56 99 ILE A C 1
ATOM 737 O O . ILE A 1 99 ? -12.259 3.799 17.259 1.00 87.56 99 ILE A O 1
ATOM 741 N N . ASN A 1 100 ? -13.779 2.421 18.164 1.00 84.94 100 ASN A N 1
ATOM 742 C CA . ASN A 1 100 ? -12.916 1.936 19.234 1.00 84.94 100 ASN A CA 1
ATOM 743 C C . ASN A 1 100 ? -12.337 0.570 18.845 1.00 84.94 100 ASN A C 1
ATOM 745 O O . ASN A 1 100 ? -13.077 -0.402 18.699 1.00 84.94 100 ASN A O 1
ATOM 749 N N . ILE A 1 101 ? -11.017 0.504 18.658 1.00 85.19 101 ILE A N 1
ATOM 750 C CA . ILE A 1 101 ? -10.304 -0.733 18.317 1.00 85.19 101 ILE A CA 1
ATOM 751 C C . ILE A 1 101 ? -9.767 -1.350 19.607 1.00 85.19 101 ILE A C 1
ATOM 753 O O . ILE A 1 101 ? -8.896 -0.768 20.254 1.00 85.19 101 ILE A O 1
ATOM 757 N N . SER A 1 102 ? -10.244 -2.540 19.963 1.00 83.06 102 SER A N 1
ATOM 758 C CA . SER A 1 102 ? -9.700 -3.333 21.071 1.00 83.06 102 SER A CA 1
ATOM 759 C C . SER A 1 102 ? -9.249 -4.714 20.591 1.00 83.06 102 SER A C 1
ATOM 761 O O . SER A 1 102 ? -9.672 -5.200 19.542 1.00 83.06 102 SER A O 1
ATOM 763 N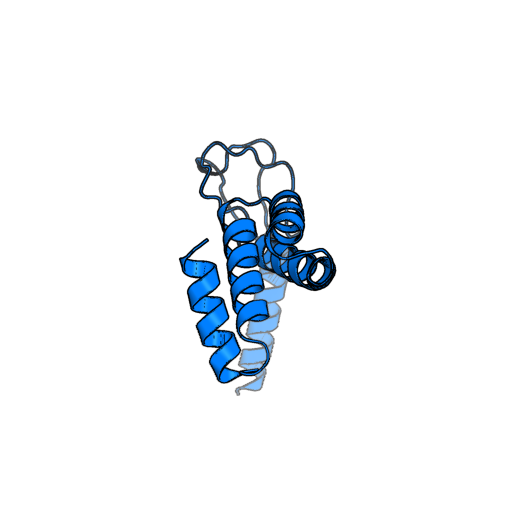 N . LEU A 1 103 ? -8.324 -5.333 21.327 1.00 81.19 103 LEU A N 1
ATOM 764 C CA . LEU A 1 103 ? -7.899 -6.712 21.074 1.00 81.19 103 LEU A CA 1
ATOM 765 C C . LEU A 1 103 ? -8.851 -7.661 21.800 1.00 81.19 103 LEU A C 1
ATOM 767 O O . LEU A 1 103 ? -9.215 -7.395 22.945 1.00 81.19 103 LEU A O 1
ATOM 771 N N . GLU A 1 104 ? -9.244 -8.761 21.157 1.00 78.75 104 GLU A N 1
ATOM 772 C CA . GLU A 1 104 ? -10.059 -9.776 21.830 1.00 78.75 104 GLU A CA 1
ATOM 773 C C . GLU A 1 104 ? -9.287 -10.411 23.004 1.00 78.75 104 GLU A C 1
ATOM 775 O O . GLU A 1 104 ? -8.118 -10.792 22.877 1.00 78.75 104 GLU A O 1
ATOM 780 N N . GLU A 1 105 ? -9.948 -10.546 24.160 1.00 72.94 105 GLU A N 1
ATOM 781 C CA . GLU A 1 105 ? -9.340 -11.024 25.415 1.00 72.94 105 GLU A CA 1
ATOM 782 C C . GLU A 1 105 ? -8.680 -12.405 25.269 1.00 72.94 105 GLU A C 1
ATOM 784 O O . GLU A 1 105 ? -7.600 -12.654 25.805 1.00 72.94 105 GLU A O 1
ATOM 789 N N . HIS A 1 106 ? -9.277 -13.294 24.472 1.00 71.62 106 HIS A N 1
ATOM 790 C CA . HIS A 1 106 ? -8.741 -14.632 24.229 1.00 71.62 106 HIS A CA 1
ATOM 791 C C . HIS A 1 106 ? -7.370 -14.618 23.525 1.00 71.62 106 HIS A C 1
ATOM 793 O O . HIS A 1 106 ? -6.507 -15.461 23.795 1.00 71.62 106 HIS A O 1
ATOM 799 N N . GLU A 1 107 ? -7.137 -13.650 22.637 1.00 71.44 107 GLU A N 1
ATOM 800 C CA . GLU A 1 107 ? -5.849 -13.506 21.957 1.00 71.44 107 GLU A CA 1
ATOM 801 C C . GLU A 1 107 ? -4.816 -12.823 22.861 1.00 71.44 107 GLU A C 1
ATOM 803 O O . GLU A 1 107 ? -3.637 -13.196 22.838 1.00 71.44 107 GLU A O 1
ATOM 808 N N . MET A 1 108 ? -5.252 -11.916 23.742 1.00 70.81 108 MET A N 1
ATOM 809 C CA . MET A 1 108 ? -4.385 -11.330 24.768 1.00 70.81 108 MET A CA 1
ATOM 810 C C . MET A 1 108 ? -3.765 -12.396 25.678 1.00 70.81 108 MET A C 1
ATOM 812 O O . MET A 1 108 ? -2.552 -12.382 25.913 1.00 70.81 108 MET A O 1
ATOM 816 N N . ASP A 1 109 ? -4.559 -13.385 26.084 1.00 76.31 109 ASP A N 1
ATOM 817 C CA . ASP A 1 109 ? -4.110 -14.526 26.883 1.00 76.31 109 ASP A CA 1
ATOM 818 C C . ASP A 1 109 ? -3.048 -15.379 26.172 1.00 76.31 109 ASP A C 1
ATOM 820 O O . ASP A 1 109 ? -2.079 -15.847 26.788 1.00 76.31 109 ASP A O 1
ATOM 824 N N . LYS A 1 110 ? -3.201 -15.613 24.861 1.00 80.06 110 LYS A N 1
ATOM 825 C CA . LYS A 1 110 ? -2.207 -16.353 24.065 1.00 80.06 110 LYS A CA 1
ATOM 826 C C . LYS A 1 110 ? -0.897 -15.579 23.954 1.00 80.06 110 LYS A C 1
ATOM 828 O O . LYS A 1 110 ? 0.172 -16.173 24.135 1.00 80.06 110 LYS A O 1
ATOM 833 N N . ILE A 1 111 ? -0.971 -14.273 23.697 1.00 81.56 111 ILE A N 1
ATOM 834 C CA . ILE A 1 111 ? 0.199 -13.389 23.612 1.00 81.56 111 ILE A CA 1
ATOM 835 C C . ILE A 1 111 ? 0.943 -13.369 24.950 1.00 81.56 111 ILE A C 1
ATOM 837 O O . ILE A 1 111 ? 2.170 -13.511 24.979 1.00 81.56 111 ILE A O 1
ATOM 841 N N . GLU A 1 112 ? 0.226 -13.269 26.071 1.00 83.00 112 GLU A N 1
ATOM 842 C CA . GLU A 1 112 ? 0.838 -13.271 27.398 1.00 83.00 112 GLU A CA 1
ATOM 843 C C . GLU A 1 112 ? 1.515 -14.615 27.712 1.00 83.00 112 GLU A C 1
ATOM 845 O O . GLU A 1 112 ? 2.673 -14.654 28.148 1.00 83.00 112 GLU A O 1
ATOM 850 N N . LYS A 1 113 ? 0.853 -15.740 27.408 1.00 84.00 113 LYS A N 1
ATOM 851 C CA . LYS A 1 113 ? 1.436 -17.087 27.543 1.00 84.00 113 LYS A CA 1
ATOM 852 C C . LYS A 1 113 ? 2.704 -17.243 26.699 1.00 84.00 113 LYS A C 1
ATOM 854 O O . LYS A 1 113 ? 3.697 -17.803 27.178 1.00 84.00 113 LYS A O 1
ATOM 859 N N . PHE A 1 114 ? 2.705 -16.731 25.470 1.00 86.56 114 PHE A N 1
ATOM 860 C CA . PHE A 1 114 ? 3.871 -16.749 24.586 1.00 86.56 114 PHE A CA 1
ATOM 861 C C . PHE A 1 114 ? 5.020 -15.889 25.135 1.00 86.56 114 PHE A C 1
ATOM 863 O O . PHE A 1 114 ? 6.157 -16.361 25.245 1.00 86.56 114 PHE A O 1
ATOM 870 N N . ARG A 1 115 ? 4.723 -14.665 25.593 1.00 85.56 115 ARG A N 1
ATOM 871 C CA . ARG A 1 115 ? 5.695 -13.758 26.227 1.00 85.56 115 ARG A CA 1
ATOM 872 C C . ARG A 1 115 ? 6.330 -14.377 27.476 1.00 85.56 115 ARG A C 1
ATOM 874 O O . ARG A 1 115 ? 7.548 -14.270 27.656 1.00 85.56 115 ARG A O 1
ATOM 881 N N . ARG A 1 116 ? 5.538 -15.069 28.308 1.00 85.00 116 ARG A N 1
ATOM 882 C CA . ARG A 1 116 ? 6.016 -15.805 29.495 1.00 85.00 116 ARG A CA 1
ATOM 883 C C . ARG A 1 116 ? 6.948 -16.961 29.119 1.00 85.00 116 ARG A C 1
ATOM 885 O O . ARG A 1 116 ? 7.962 -17.152 29.791 1.00 85.00 116 ARG A O 1
ATOM 892 N N . LYS A 1 117 ? 6.663 -17.705 28.041 1.00 85.00 117 LYS A N 1
ATOM 893 C CA . LYS A 1 117 ? 7.557 -18.768 27.535 1.00 85.00 117 LYS A CA 1
ATOM 894 C C . LYS A 1 117 ? 8.896 -18.214 27.039 1.00 85.00 117 LYS A C 1
ATOM 896 O O . LYS A 1 117 ? 9.932 -18.790 27.356 1.00 85.00 117 LYS A O 1
ATOM 901 N N . LEU A 1 118 ? 8.891 -17.086 26.326 1.00 82.50 118 LEU A N 1
ATOM 902 C CA . LEU A 1 118 ? 10.120 -16.427 25.864 1.00 82.50 118 LEU A CA 1
ATOM 903 C C . LEU A 1 118 ? 10.995 -15.926 27.023 1.00 82.50 118 LEU A C 1
ATOM 905 O O . LEU A 1 118 ? 12.208 -16.111 26.989 1.00 82.50 118 LEU A O 1
ATOM 909 N N . HIS A 1 119 ? 10.395 -15.351 28.073 1.00 76.81 119 HIS A N 1
ATOM 910 C CA . HIS A 1 119 ? 11.143 -14.910 29.260 1.00 76.81 119 HIS A CA 1
ATOM 911 C C . HIS A 1 119 ? 11.734 -16.079 30.057 1.00 76.81 119 HIS A C 1
ATOM 913 O O . HIS A 1 119 ? 12.847 -15.964 30.560 1.00 76.81 119 HIS A O 1
ATOM 919 N N . LYS A 1 120 ? 11.039 -17.223 30.130 1.00 75.25 120 LYS A N 1
ATOM 920 C CA . LYS A 1 120 ? 11.575 -18.440 30.762 1.00 75.25 120 LYS A CA 1
ATOM 921 C C . LYS A 1 120 ? 12.754 -19.063 30.008 1.00 75.25 120 LYS A C 1
ATOM 923 O O . LYS A 1 120 ? 13.498 -19.806 30.623 1.00 75.25 120 LYS A O 1
ATOM 928 N N . LYS A 1 121 ? 12.920 -18.777 28.712 1.00 62.31 121 LYS A N 1
ATOM 929 C CA . LYS A 1 121 ? 14.008 -19.312 27.872 1.00 62.31 121 LYS A CA 1
ATOM 930 C C . LYS A 1 121 ? 15.271 -18.432 27.869 1.00 62.31 121 LYS A C 1
ATOM 932 O O . LYS A 1 121 ? 16.277 -18.826 27.295 1.00 62.31 121 LYS A O 1
ATOM 937 N N . LYS A 1 122 ? 15.189 -17.226 28.452 1.00 58.75 122 LYS A N 1
ATOM 938 C CA . LYS A 1 122 ? 16.301 -16.267 28.625 1.00 58.75 122 LYS A CA 1
ATOM 939 C C . LYS A 1 122 ? 16.961 -16.332 30.017 1.00 58.75 122 LYS A C 1
ATOM 941 O O . LYS A 1 122 ? 17.904 -15.583 30.250 1.00 58.75 122 LYS A O 1
ATOM 946 N N . LYS A 1 123 ? 16.454 -17.173 30.922 1.00 51.22 123 LYS A N 1
ATOM 947 C CA . LYS A 1 123 ? 17.101 -17.578 32.180 1.00 51.22 123 LYS A CA 1
ATOM 948 C C . LYS A 1 123 ? 17.658 -18.981 32.002 1.00 51.22 123 LYS A C 1
ATOM 950 O O . LYS A 1 123 ? 18.699 -19.250 32.628 1.00 51.22 123 LYS A O 1
#

InterPro domains:
  IPR001807 Chloride channel [PF00654] (1-69)
  IPR014743 Chloride channel, core [SSF81340] (1-84)